Protein AF-A0AAJ6FWX1-F1 (afdb_monomer)

Solvent-accessible surface area (backbone atoms only — not comparable to full-atom values): 7999 Å² total; per-residue (Å²): 113,67,66,60,53,51,50,51,54,60,68,59,50,73,70,74,80,76,41,69,64,88,46,69,65,62,53,35,55,56,47,14,78,72,39,24,85,37,86,49,36,36,36,32,41,40,25,15,40,92,82,34,36,50,73,48,75,43,82,76,45,72,58,59,101,77,75,77,79,86,54,63,64,67,58,48,52,51,30,60,72,66,66,28,42,24,32,33,40,36,34,30,34,59,84,40,58,45,76,78,49,75,65,54,54,52,50,50,55,52,39,39,56,54,15,58,75,70,66,28,39,60,73,41,46,34,28,16,3,67,90,45,56,32,48,32,40,83,70,59,71,52,75,132

Nearest PDB structures (foldseek):
  2qlc-assembly5_E  TM=9.108E-01  e=1.278E-15  Chlorobaculum tepidum TLS
  5jj4-assembly1_C  TM=4.604E-01  e=1.047E+00  Escherichia coli O157:H7
  7vrn-assembly1_K  TM=6.301E-01  e=4.769E+00  Infectious bursal disease virus
  2gsy-assembly1_Q  TM=6.202E-01  e=8.630E+00  Infectious bursal disease virus
  2gsy-assembly1_P  TM=6.203E-01  e=8.630E+00  Infectious bursal disease virus

Mean predicted aligned error: 7.44 Å

Foldseek 3Di:
DVVVVVVVVVVVPPPPQPDADPDPVVVQQVVLVVAQQPQWKWKKKFFAAPRRGTQDIDTQDTDDPPDDQDDLCSRVVVNVVSVGQEMEMEIEDNVQDADDDPSNLVRLVVNQVVCVVVNHHHPWYWYHHNRDIDTCVVVCSNPD

Secondary structure (DSSP, 8-state):
-HHHHHHHHHHTSPP----B---HHHHHHHHHHHHTT-SS-EEEEEEE-TT-BEEEEEEEEE--TT--PPPHHHHHHHHHHTT-SEEEEEEE-TTS--PPPHHHHHHHHHHHHHHHHHT-EEEEEEEE-SS-EEETTTTTSS--

Organism: NCBI:txid1605

Structure (mmCIF, N/CA/C/O backbone):
data_AF-A0AAJ6FWX1-F1
#
_entry.id   AF-A0AAJ6FWX1-F1
#
loop_
_atom_site.group_PDB
_atom_site.id
_atom_site.type_symbol
_atom_site.label_atom_id
_atom_site.label_alt_id
_atom_site.label_comp_id
_atom_site.label_asym_id
_atom_site.label_entity_id
_atom_site.label_seq_id
_atom_site.pdbx_PDB_ins_code
_atom_site.Cartn_x
_atom_site.Cartn_y
_atom_site.Cartn_z
_atom_site.occupancy
_atom_site.B_iso_or_equiv
_atom_site.auth_seq_id
_atom_site.auth_comp_id
_atom_site.auth_asym_id
_atom_site.auth_atom_id
_atom_site.pdbx_PDB_model_num
ATOM 1 N N . MET A 1 1 ? 8.513 11.204 39.891 1.00 58.75 1 MET A N 1
ATOM 2 C CA . MET A 1 1 ? 7.095 11.268 39.459 1.00 58.75 1 MET A CA 1
ATOM 3 C C . MET A 1 1 ? 6.849 12.296 38.345 1.00 58.75 1 MET A C 1
ATOM 5 O O . MET A 1 1 ? 6.171 11.945 37.391 1.00 58.75 1 MET A O 1
ATOM 9 N N . LEU A 1 2 ? 7.449 13.501 38.383 1.00 56.97 2 LEU A N 1
ATOM 10 C CA . LEU A 1 2 ? 7.345 14.503 37.298 1.00 56.97 2 LEU A CA 1
ATOM 11 C C . LEU A 1 2 ? 7.865 14.025 35.928 1.00 56.97 2 LEU A C 1
ATOM 13 O O . LEU A 1 2 ? 7.270 14.350 34.910 1.00 56.97 2 LEU A O 1
ATOM 17 N N . LEU A 1 3 ? 8.935 13.223 35.900 1.00 59.22 3 LEU A N 1
ATOM 18 C CA . LEU A 1 3 ? 9.502 12.679 34.658 1.00 59.22 3 LEU A CA 1
ATOM 19 C C . LEU A 1 3 ? 8.554 11.706 33.942 1.00 59.22 3 LEU A C 1
ATOM 21 O O . LEU A 1 3 ? 8.475 11.740 32.720 1.00 59.22 3 LEU A O 1
ATOM 25 N N . CYS A 1 4 ? 7.789 10.894 34.683 1.00 61.97 4 CYS A N 1
ATOM 26 C CA . CYS A 1 4 ? 6.779 10.021 34.078 1.00 61.97 4 CYS A CA 1
ATOM 27 C C . CYS A 1 4 ? 5.615 10.819 33.493 1.00 61.97 4 CYS A C 1
ATOM 29 O O . CYS A 1 4 ? 5.114 10.448 32.439 1.00 61.97 4 CYS A O 1
ATOM 31 N N . GLU A 1 5 ? 5.189 11.908 34.139 1.00 72.31 5 GLU A N 1
ATOM 32 C CA . GLU A 1 5 ? 4.150 12.768 33.562 1.00 72.31 5 GLU A CA 1
ATOM 33 C C . GLU A 1 5 ? 4.656 13.562 32.356 1.00 72.31 5 GLU A C 1
ATOM 35 O O . GLU A 1 5 ? 3.973 13.665 31.344 1.00 72.31 5 GLU A O 1
ATOM 40 N N . PHE A 1 6 ? 5.894 14.054 32.399 1.00 62.75 6 PHE A N 1
ATOM 41 C CA . PHE A 1 6 ? 6.499 14.703 31.239 1.00 62.75 6 PHE A CA 1
ATOM 42 C C . PHE A 1 6 ? 6.662 13.723 30.066 1.00 62.75 6 PHE A C 1
ATOM 44 O O . PHE A 1 6 ? 6.354 14.079 28.934 1.00 62.75 6 PHE A O 1
ATOM 51 N N . ALA A 1 7 ? 7.047 12.469 30.331 1.00 62.09 7 ALA A N 1
ATOM 52 C CA . ALA A 1 7 ? 7.108 11.407 29.327 1.00 62.09 7 ALA A CA 1
ATOM 53 C C . ALA A 1 7 ? 5.720 11.040 28.775 1.00 62.09 7 ALA A C 1
ATOM 55 O O . ALA A 1 7 ? 5.579 10.879 27.567 1.00 62.09 7 ALA A O 1
ATOM 56 N N . LYS A 1 8 ? 4.681 10.979 29.623 1.00 60.75 8 LYS A N 1
ATOM 57 C CA . LYS A 1 8 ? 3.289 10.788 29.182 1.00 60.75 8 LYS A CA 1
ATOM 58 C C . LYS A 1 8 ? 2.811 11.947 28.308 1.00 60.75 8 LYS A C 1
ATOM 60 O O . LYS A 1 8 ? 2.221 11.697 27.268 1.00 60.75 8 LYS A O 1
ATOM 65 N N . ARG A 1 9 ? 3.117 13.200 28.659 1.00 58.00 9 ARG A N 1
ATOM 66 C CA . ARG A 1 9 ? 2.777 14.388 27.849 1.00 58.00 9 ARG A CA 1
ATOM 67 C C . ARG A 1 9 ? 3.582 14.497 26.557 1.00 58.00 9 ARG A C 1
ATOM 69 O O . ARG A 1 9 ? 3.042 14.932 25.549 1.00 58.00 9 ARG A O 1
ATOM 76 N N . TYR A 1 10 ? 4.841 14.070 26.564 1.00 54.38 10 TYR A N 1
ATOM 77 C CA . TYR A 1 10 ? 5.662 13.991 25.357 1.00 54.38 10 TYR A CA 1
ATOM 78 C C . TYR A 1 10 ? 5.195 12.860 24.429 1.00 54.38 10 TYR A C 1
ATOM 80 O O . TYR A 1 10 ? 5.212 13.023 23.215 1.00 54.38 10 TYR A O 1
ATOM 88 N N . ALA A 1 11 ? 4.709 11.745 24.985 1.00 54.91 11 ALA A N 1
ATOM 89 C CA . ALA A 1 11 ? 4.033 10.683 24.235 1.00 54.91 11 ALA A CA 1
ATOM 90 C C . ALA A 1 11 ? 2.638 11.099 23.725 1.00 54.91 11 ALA A C 1
ATOM 92 O O . ALA A 1 11 ? 2.147 10.521 22.763 1.00 54.91 11 ALA A O 1
ATOM 93 N N . LEU A 1 12 ? 2.024 12.120 24.339 1.00 50.16 12 LEU A N 1
ATOM 94 C CA . LEU A 1 12 ? 0.790 12.781 23.894 1.00 50.16 12 LEU A CA 1
ATOM 95 C C . LEU A 1 12 ? 1.043 13.897 22.871 1.00 50.16 12 LEU A C 1
ATOM 97 O O . LEU A 1 12 ? 0.130 14.678 22.594 1.00 50.16 12 LEU A O 1
ATOM 101 N N . LYS A 1 13 ? 2.251 13.999 22.292 1.00 38.31 13 LYS A N 1
ATOM 102 C CA . LYS A 1 13 ? 2.406 14.788 21.068 1.00 38.31 13 LYS A CA 1
ATOM 103 C C . LYS A 1 13 ? 1.367 14.233 20.091 1.00 38.31 13 LYS A C 1
ATOM 105 O O . LYS A 1 13 ? 1.420 13.025 19.837 1.00 38.31 13 LYS A O 1
ATOM 110 N N . PRO A 1 14 ? 0.423 15.046 19.573 1.00 44.44 14 PRO A N 1
ATOM 111 C CA . PRO A 1 14 ? -0.370 14.579 18.453 1.00 44.44 14 PRO A CA 1
ATOM 112 C C . PRO A 1 14 ? 0.646 14.063 17.430 1.00 44.44 14 PRO A C 1
ATOM 114 O O . PRO A 1 14 ? 1.691 14.714 17.256 1.00 44.44 14 PRO A O 1
ATOM 117 N N . PRO A 1 15 ? 0.437 12.862 16.856 1.00 48.38 15 PRO A N 1
ATOM 118 C CA . PRO A 1 15 ? 1.303 12.409 15.783 1.00 48.38 15 PRO A CA 1
ATOM 119 C C . PRO A 1 15 ? 1.431 13.586 14.823 1.00 48.38 15 PRO A C 1
ATOM 121 O O . PRO A 1 15 ? 0.439 14.290 14.610 1.00 48.38 15 PRO A O 1
ATOM 124 N N . LEU A 1 16 ? 2.660 13.860 14.358 1.00 42.94 16 LEU A N 1
ATOM 125 C CA . LEU A 1 16 ? 2.907 14.792 13.255 1.00 42.94 16 LEU A CA 1
ATOM 126 C C . LEU A 1 16 ? 1.694 14.709 12.341 1.00 42.94 16 LEU A C 1
ATOM 128 O O . LEU A 1 16 ? 1.383 13.593 11.922 1.00 42.94 16 LEU A O 1
ATOM 132 N N . GLU A 1 17 ? 0.958 15.809 12.148 1.00 54.00 17 GLU A N 1
ATOM 133 C CA . GLU A 1 17 ? -0.205 15.773 11.272 1.00 54.00 17 GLU A CA 1
ATOM 134 C C . GLU A 1 17 ? 0.337 15.483 9.873 1.00 54.00 17 GLU A C 1
ATOM 136 O O . GLU A 1 17 ? 0.678 16.377 9.108 1.00 54.00 17 GLU A O 1
ATOM 141 N N . LEU A 1 18 ? 0.460 14.193 9.557 1.00 63.94 18 LEU A N 1
ATOM 142 C CA . LEU A 1 18 ? 0.810 13.665 8.247 1.00 63.94 18 LEU A CA 1
ATOM 143 C C . LEU A 1 18 ? -0.255 14.089 7.222 1.00 63.94 18 LEU A C 1
ATOM 145 O O . LEU A 1 18 ? -0.046 13.959 6.020 1.00 63.94 18 LEU A O 1
ATOM 149 N N . GLY A 1 19 ? -1.362 14.645 7.717 1.00 81.12 19 GLY A N 1
ATOM 150 C CA . GLY A 1 19 ? -2.428 15.268 6.971 1.00 81.12 19 GLY A CA 1
ATOM 151 C C . GLY A 1 19 ? -3.626 14.345 6.841 1.00 81.12 19 GLY A C 1
ATOM 152 O O . GLY A 1 19 ? -3.610 13.170 7.228 1.00 81.12 19 GLY A O 1
ATOM 153 N N . GLN A 1 20 ? -4.679 14.920 6.278 1.00 85.94 20 GLN A N 1
ATOM 154 C CA . GLN A 1 20 ? -5.833 14.186 5.794 1.00 85.94 20 GLN A CA 1
ATOM 155 C C . GLN A 1 20 ? -5.609 13.804 4.334 1.00 85.94 20 GLN A C 1
ATOM 157 O O . GLN A 1 20 ? -5.179 14.636 3.533 1.00 85.94 20 GLN A O 1
ATOM 162 N N . ILE A 1 21 ? -5.964 12.576 3.960 1.00 87.19 21 ILE A N 1
ATOM 163 C CA . ILE A 1 21 ? -6.038 12.204 2.545 1.00 87.19 21 ILE A CA 1
ATOM 164 C C . ILE A 1 21 ? -7.436 12.518 2.021 1.00 87.19 21 ILE A C 1
ATOM 166 O O . ILE A 1 21 ? -8.425 11.905 2.432 1.00 87.19 21 ILE A O 1
ATOM 170 N N . CYS A 1 22 ? -7.500 13.460 1.081 1.00 84.56 22 CYS A N 1
ATOM 171 C CA . CYS A 1 22 ? -8.753 13.922 0.480 1.00 84.56 22 CYS A CA 1
ATOM 172 C C . CYS A 1 22 ? -8.986 13.388 -0.943 1.00 84.56 22 CYS A C 1
ATOM 174 O O . CYS A 1 22 ? -10.119 13.410 -1.416 1.00 84.56 22 CYS A O 1
ATOM 176 N N . SER A 1 23 ? -7.945 12.912 -1.635 1.00 89.62 23 SER A N 1
ATOM 177 C CA . SER A 1 23 ? -8.045 12.348 -2.989 1.00 89.62 23 SER A CA 1
ATOM 178 C C . SER A 1 23 ? -6.826 11.495 -3.339 1.00 89.62 23 SER A C 1
ATOM 180 O O . SER A 1 23 ? -5.756 11.689 -2.756 1.00 89.62 23 SER A O 1
ATOM 182 N N . SER A 1 24 ? -6.973 10.597 -4.321 1.00 91.69 24 SER A N 1
ATOM 183 C CA . SER A 1 24 ? -5.867 9.796 -4.866 1.00 91.69 24 SER A CA 1
ATOM 184 C C . SER A 1 24 ? -4.763 10.672 -5.459 1.00 91.69 24 SER A C 1
ATOM 186 O O . SER A 1 24 ? -3.591 10.357 -5.291 1.00 91.69 24 SER A O 1
ATOM 188 N N . LYS A 1 25 ? -5.112 11.839 -6.020 1.00 90.88 25 LYS A N 1
ATOM 189 C CA . LYS A 1 25 ? -4.139 12.842 -6.472 1.00 90.88 25 LYS A CA 1
ATOM 190 C C . LYS A 1 25 ? -3.197 13.318 -5.373 1.00 90.88 25 LYS A C 1
ATOM 192 O O . LYS A 1 25 ? -1.988 13.270 -5.560 1.00 90.88 25 LYS A O 1
ATOM 197 N N . VAL A 1 26 ? -3.736 13.744 -4.229 1.00 89.94 26 VAL A N 1
ATOM 198 C CA . VAL A 1 26 ? -2.912 14.287 -3.134 1.00 89.94 26 VAL A CA 1
ATOM 199 C C . VAL A 1 26 ? -1.924 13.238 -2.630 1.00 89.94 26 VAL A C 1
ATOM 201 O O . VAL A 1 26 ? -0.740 13.529 -2.466 1.00 89.94 26 VAL A O 1
ATOM 204 N N . ILE A 1 27 ? -2.388 12.005 -2.408 1.00 91.06 27 ILE A N 1
ATOM 205 C CA . ILE A 1 27 ? -1.509 10.935 -1.929 1.00 91.06 27 ILE A CA 1
ATOM 206 C C . ILE A 1 27 ? -0.554 10.438 -3.026 1.00 91.06 27 ILE A C 1
ATOM 208 O O . ILE A 1 27 ? 0.599 10.142 -2.725 1.00 91.06 27 ILE A O 1
ATOM 212 N N . GLY A 1 28 ? -0.982 10.405 -4.290 1.00 92.19 28 GLY A N 1
ATOM 213 C CA . GLY A 1 28 ? -0.155 10.025 -5.433 1.00 92.19 28 GLY A CA 1
ATOM 214 C C . GLY A 1 28 ? 1.007 10.987 -5.660 1.00 92.19 28 GLY A C 1
ATOM 215 O O . GLY A 1 28 ? 2.148 10.546 -5.766 1.00 92.19 28 GLY A O 1
ATOM 216 N N . GLU A 1 29 ? 0.750 12.296 -5.637 1.00 90.62 29 GLU A N 1
ATOM 217 C CA . GLU A 1 29 ? 1.786 13.333 -5.740 1.00 90.62 29 GLU A CA 1
ATOM 218 C C . GLU A 1 29 ? 2.748 13.285 -4.545 1.00 90.62 29 GLU A C 1
ATOM 220 O O . GLU A 1 29 ? 3.968 13.281 -4.726 1.00 90.62 29 GLU A O 1
ATOM 225 N N . TYR A 1 30 ? 2.212 13.172 -3.324 1.00 90.56 30 TYR A N 1
ATOM 226 C CA . TYR A 1 30 ? 3.023 13.065 -2.109 1.00 90.56 30 TYR A CA 1
ATOM 227 C C . TYR A 1 30 ? 3.949 11.840 -2.138 1.00 90.56 30 TYR A C 1
ATOM 229 O O . TYR A 1 30 ? 5.141 11.940 -1.835 1.00 90.56 30 TYR A O 1
ATOM 237 N N . MET A 1 31 ? 3.421 10.676 -2.522 1.00 91.88 31 MET A N 1
ATOM 238 C CA . MET A 1 31 ? 4.195 9.437 -2.543 1.00 91.88 31 MET A CA 1
ATOM 239 C C . MET A 1 31 ? 5.120 9.335 -3.754 1.00 91.88 31 MET A C 1
ATOM 241 O O . MET A 1 31 ? 6.199 8.761 -3.622 1.00 91.88 31 MET A O 1
ATOM 245 N N . SER A 1 32 ? 4.765 9.926 -4.898 1.00 91.38 32 SER A N 1
ATOM 246 C CA . SER A 1 32 ? 5.675 10.059 -6.040 1.00 91.38 32 SER A CA 1
ATOM 247 C C . SER A 1 32 ? 6.895 10.883 -5.633 1.00 91.38 32 SER A C 1
ATOM 249 O O . SER A 1 32 ? 8.009 10.380 -5.727 1.00 91.38 32 SER A O 1
ATOM 251 N N . ALA A 1 33 ? 6.715 12.052 -5.006 1.00 89.62 33 ALA A N 1
ATOM 252 C CA . ALA A 1 33 ? 7.836 12.851 -4.497 1.00 89.62 33 ALA A CA 1
ATOM 253 C C . ALA A 1 33 ? 8.734 12.083 -3.503 1.00 89.62 33 ALA A C 1
ATOM 255 O O . ALA A 1 33 ? 9.940 12.320 -3.434 1.00 89.62 33 ALA A O 1
ATOM 256 N N . LYS A 1 34 ? 8.159 11.142 -2.743 1.00 90.12 34 LYS A N 1
ATOM 257 C CA . LYS A 1 34 ? 8.876 10.325 -1.755 1.00 90.12 34 LYS A CA 1
ATOM 258 C C . LYS A 1 34 ? 9.598 9.112 -2.355 1.00 90.12 34 LYS A C 1
ATOM 260 O O . LYS A 1 34 ? 10.673 8.755 -1.873 1.00 90.12 34 LYS A O 1
ATOM 265 N N . LEU A 1 35 ? 9.006 8.438 -3.344 1.00 91.12 35 LEU A N 1
ATOM 266 C CA . LEU A 1 35 ? 9.438 7.106 -3.795 1.00 91.12 35 LEU A CA 1
ATOM 267 C C . LEU A 1 35 ? 9.937 7.054 -5.246 1.00 91.12 35 LEU A C 1
ATOM 269 O O . LEU A 1 35 ? 10.646 6.111 -5.585 1.00 91.12 35 LEU A O 1
ATOM 273 N N . ALA A 1 36 ? 9.621 8.047 -6.081 1.00 86.31 36 ALA A N 1
ATOM 274 C CA . ALA A 1 36 ? 9.961 8.098 -7.509 1.00 86.31 36 ALA A CA 1
ATOM 275 C C . ALA A 1 36 ? 11.425 7.754 -7.818 1.00 86.31 36 ALA A C 1
ATOM 277 O O . ALA A 1 36 ? 11.713 7.007 -8.746 1.00 86.31 36 ALA A O 1
ATOM 278 N N . LEU A 1 37 ? 12.356 8.285 -7.021 1.00 87.75 37 LEU A N 1
ATOM 279 C CA . LEU A 1 37 ? 13.799 8.161 -7.253 1.00 87.75 37 LEU A CA 1
ATOM 280 C C . LEU A 1 37 ? 14.414 6.892 -6.639 1.00 87.75 37 LEU A C 1
ATOM 282 O O . LEU A 1 37 ? 15.637 6.714 -6.648 1.00 87.75 37 LEU A O 1
ATOM 286 N N . ARG A 1 38 ? 13.597 6.004 -6.060 1.00 90.00 38 ARG A N 1
ATOM 287 C CA . ARG A 1 38 ? 14.083 4.741 -5.499 1.00 90.00 38 ARG A CA 1
ATOM 288 C C . ARG A 1 38 ? 14.474 3.805 -6.643 1.00 90.00 38 ARG A C 1
ATOM 290 O O . ARG A 1 38 ? 13.665 3.445 -7.488 1.00 90.00 38 ARG A O 1
ATOM 297 N N . LYS A 1 39 ? 15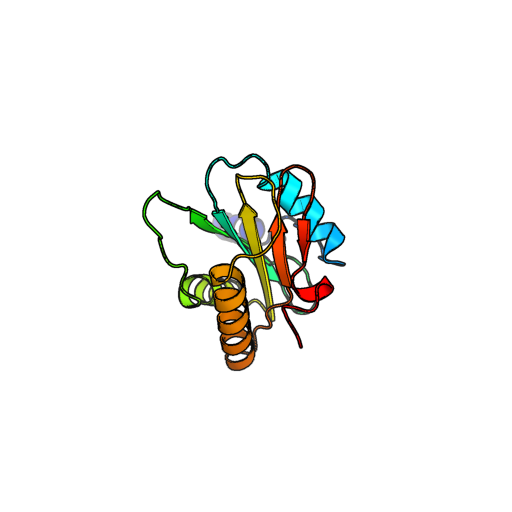.736 3.363 -6.629 1.00 89.06 39 LYS A N 1
ATOM 298 C CA . LYS A 1 39 ? 16.300 2.428 -7.623 1.00 89.06 39 LYS A CA 1
ATOM 299 C C . LYS A 1 39 ? 15.778 0.995 -7.491 1.00 89.06 39 LYS A C 1
ATOM 301 O O . LYS A 1 39 ? 15.980 0.186 -8.388 1.00 89.06 39 LYS A O 1
ATOM 306 N N . GLN A 1 40 ? 15.167 0.679 -6.355 1.00 8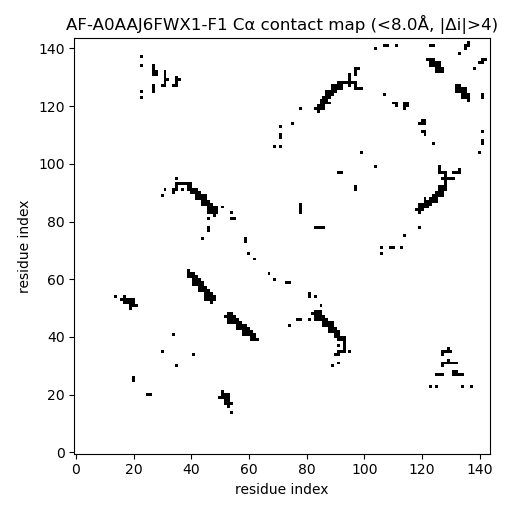9.19 40 GLN A N 1
ATOM 307 C CA . GLN A 1 40 ? 14.517 -0.595 -6.081 1.00 89.19 40 GLN A CA 1
ATOM 308 C C . GLN A 1 40 ? 13.026 -0.345 -5.914 1.00 89.19 40 GLN A C 1
ATOM 310 O O . GLN A 1 40 ? 12.624 0.725 -5.452 1.00 89.19 40 GLN A O 1
ATOM 315 N N . GLU A 1 41 ? 12.230 -1.335 -6.291 1.00 90.31 41 GLU A N 1
ATOM 316 C CA . GLU A 1 41 ? 10.807 -1.353 -5.988 1.00 90.31 41 GLU A CA 1
ATOM 317 C C . GLU A 1 41 ? 10.623 -1.455 -4.474 1.00 90.31 41 GLU A C 1
ATOM 319 O O . GLU A 1 41 ? 11.236 -2.296 -3.820 1.00 90.31 41 GLU A O 1
ATOM 324 N N . VAL A 1 42 ? 9.812 -0.578 -3.901 1.00 92.94 42 VAL A N 1
ATOM 325 C CA . VAL A 1 42 ? 9.446 -0.611 -2.489 1.00 92.94 42 VAL A CA 1
ATOM 326 C C . VAL A 1 42 ? 7.945 -0.527 -2.343 1.00 92.94 42 VAL A C 1
ATOM 328 O O . VAL A 1 42 ? 7.305 0.251 -3.040 1.00 92.94 42 VAL A O 1
ATOM 331 N N . LEU A 1 43 ? 7.390 -1.290 -1.403 1.00 94.44 43 LEU A N 1
ATOM 332 C CA . LEU A 1 43 ? 5.977 -1.209 -1.0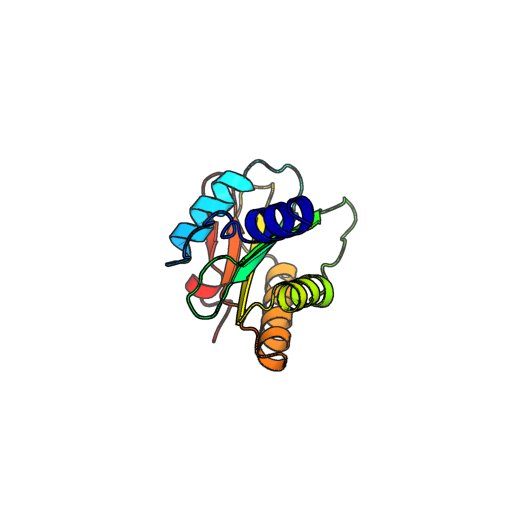52 1.00 94.44 43 LEU A CA 1
ATOM 333 C C . LEU A 1 43 ? 5.820 -0.505 0.288 1.00 94.44 43 LEU A C 1
ATOM 335 O O . LEU A 1 43 ? 6.429 -0.888 1.289 1.00 94.44 43 LEU A O 1
ATOM 339 N N . TRP A 1 44 ? 4.939 0.480 0.304 1.00 96.44 44 TRP A N 1
ATOM 340 C CA . TRP A 1 44 ? 4.549 1.247 1.467 1.00 96.44 44 TRP A CA 1
ATOM 341 C C . TRP A 1 44 ? 3.085 1.002 1.815 1.00 96.44 44 TRP A C 1
ATOM 343 O O . TRP A 1 44 ? 2.232 0.882 0.936 1.00 96.44 44 TRP A O 1
ATOM 353 N N . GLY A 1 45 ? 2.789 0.967 3.112 1.00 97.31 45 GLY A N 1
ATOM 354 C CA . GLY A 1 45 ? 1.427 1.016 3.633 1.00 97.31 45 GLY A CA 1
ATOM 355 C C . GLY A 1 45 ? 1.160 2.354 4.298 1.00 97.31 45 GLY A C 1
ATOM 356 O O . GLY A 1 45 ? 1.947 2.799 5.133 1.00 97.31 45 GLY A O 1
ATOM 357 N N . VAL A 1 46 ? 0.039 2.975 3.946 1.00 97.38 46 VAL A N 1
ATOM 358 C CA . VAL A 1 46 ? -0.471 4.192 4.577 1.00 97.38 46 VAL A CA 1
ATOM 359 C C . VAL A 1 46 ? -1.745 3.834 5.326 1.00 97.38 46 VAL A C 1
ATOM 361 O O . VAL A 1 46 ? -2.729 3.397 4.731 1.00 97.38 46 VAL A O 1
ATOM 364 N N . TYR A 1 47 ? -1.717 3.997 6.643 1.00 97.62 47 TYR A N 1
ATOM 365 C CA . TYR A 1 47 ? -2.764 3.535 7.548 1.00 97.62 47 TYR A CA 1
ATOM 366 C C . TYR A 1 47 ? -3.577 4.716 8.049 1.00 97.62 47 TYR A C 1
ATOM 368 O O . TYR A 1 47 ? -3.003 5.715 8.482 1.00 97.62 47 TYR A O 1
ATOM 376 N N . LEU A 1 48 ? -4.902 4.608 7.977 1.00 96.69 48 LEU A N 1
ATOM 377 C CA . LEU A 1 48 ? -5.806 5.736 8.159 1.00 96.69 48 LEU A CA 1
ATOM 378 C C . LEU A 1 48 ? -6.896 5.438 9.187 1.00 96.69 48 LEU A C 1
ATOM 380 O O . LEU A 1 48 ? -7.366 4.304 9.316 1.00 96.69 48 LEU A O 1
ATOM 384 N N . ASP A 1 49 ? -7.359 6.486 9.858 1.00 96.12 49 ASP A N 1
ATOM 385 C CA . ASP A 1 49 ? -8.545 6.426 10.710 1.00 96.12 49 ASP A CA 1
ATOM 386 C C . ASP A 1 49 ? -9.863 6.530 9.906 1.00 96.12 49 ASP A C 1
ATOM 388 O O . ASP A 1 49 ? -9.892 6.567 8.670 1.00 96.12 49 ASP A O 1
ATOM 392 N N . THR A 1 5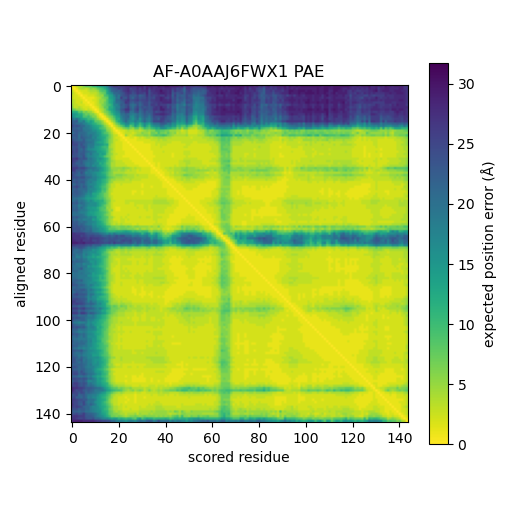0 ? -10.996 6.594 10.614 1.00 94.50 50 THR A N 1
ATOM 393 C CA . THR A 1 50 ? -12.332 6.719 10.004 1.00 94.50 50 THR A CA 1
ATOM 394 C C . THR A 1 50 ? -12.585 8.065 9.318 1.00 94.50 50 THR A C 1
ATOM 396 O O . THR A 1 50 ? -13.534 8.174 8.534 1.00 94.50 50 THR A O 1
ATOM 399 N N . LYS A 1 51 ? -11.728 9.065 9.536 1.00 92.69 51 LYS A N 1
ATOM 400 C CA . LYS A 1 51 ? -11.758 10.394 8.916 1.00 92.69 51 LYS A CA 1
ATOM 401 C C . LYS A 1 51 ? -10.689 10.570 7.828 1.00 92.69 51 LYS A C 1
ATOM 403 O O . LYS A 1 51 ? -10.559 11.673 7.315 1.00 92.69 51 LYS A O 1
ATOM 408 N N . ASN A 1 52 ? -9.984 9.508 7.420 1.00 93.38 52 ASN A N 1
ATOM 409 C CA . ASN A 1 52 ? -8.845 9.566 6.487 1.00 93.38 52 ASN A CA 1
ATOM 410 C C . ASN A 1 52 ? -7.627 10.343 7.024 1.00 93.38 52 ASN A C 1
ATOM 412 O O . ASN A 1 52 ? -6.793 10.777 6.227 1.00 93.38 52 ASN A O 1
ATOM 416 N N . GLN A 1 53 ? -7.503 10.516 8.341 1.00 93.88 53 GLN A N 1
ATOM 417 C CA . GLN A 1 53 ? -6.271 11.026 8.936 1.00 93.88 53 GLN A CA 1
ATOM 418 C C . GLN A 1 53 ? -5.209 9.939 8.880 1.00 93.88 53 GLN A C 1
ATOM 420 O O . GLN A 1 53 ? -5.484 8.785 9.221 1.00 93.88 53 GLN A O 1
ATOM 425 N N . ILE A 1 54 ? -3.996 10.304 8.473 1.00 94.44 54 ILE A N 1
ATOM 426 C CA . ILE A 1 54 ? -2.879 9.364 8.454 1.00 94.44 54 ILE A CA 1
ATOM 427 C C . ILE A 1 54 ? -2.426 9.072 9.886 1.00 94.44 54 ILE A C 1
ATOM 429 O O . ILE A 1 54 ? -1.950 9.952 10.598 1.00 94.44 54 ILE A O 1
ATOM 433 N N . LEU A 1 55 ? -2.549 7.805 10.278 1.00 94.56 55 LEU A N 1
ATOM 434 C CA . LEU A 1 55 ? -2.068 7.267 11.548 1.00 94.56 55 LEU A CA 1
ATOM 435 C C . LEU A 1 55 ? -0.588 6.889 11.457 1.00 94.56 55 LEU A C 1
ATOM 437 O O . LEU A 1 55 ? 0.177 7.155 12.382 1.00 94.56 55 LEU A O 1
ATOM 441 N N . ALA A 1 56 ? -0.186 6.269 10.344 1.00 95.19 56 ALA A N 1
ATOM 442 C CA . ALA A 1 56 ? 1.190 5.849 10.095 1.00 95.19 56 ALA A CA 1
ATOM 443 C C . ALA A 1 56 ? 1.471 5.636 8.599 1.00 95.19 56 ALA A C 1
ATOM 445 O O . ALA A 1 56 ? 0.559 5.386 7.808 1.00 95.19 56 ALA A O 1
ATOM 446 N N . GLN A 1 57 ? 2.754 5.682 8.233 1.00 94.81 57 GLN A N 1
ATOM 447 C CA . GLN A 1 57 ? 3.274 5.273 6.927 1.00 94.81 57 GLN A CA 1
ATOM 448 C C . GLN A 1 57 ? 4.479 4.361 7.150 1.00 94.81 57 GLN A C 1
ATOM 450 O O . GLN A 1 57 ? 5.418 4.767 7.830 1.00 94.81 57 GLN A O 1
ATOM 455 N N . GLU A 1 58 ? 4.477 3.168 6.567 1.00 95.31 58 GLU A N 1
ATOM 456 C CA . GLU A 1 58 ? 5.536 2.176 6.785 1.00 95.31 58 GLU A CA 1
ATOM 457 C C . GLU A 1 58 ? 6.053 1.626 5.463 1.00 95.31 58 GLU A C 1
ATOM 459 O O . GLU A 1 58 ? 5.255 1.285 4.590 1.00 95.31 58 GLU A O 1
ATOM 464 N N . GLU A 1 59 ? 7.372 1.483 5.348 1.00 94.94 59 GLU A N 1
ATOM 465 C CA . GLU A 1 59 ? 7.990 0.661 4.309 1.00 94.94 59 GLU A CA 1
ATOM 466 C C . GLU A 1 59 ? 7.846 -0.808 4.720 1.00 94.94 59 GLU A C 1
ATOM 468 O O . GLU A 1 59 ? 8.333 -1.230 5.766 1.00 94.94 59 GLU A O 1
ATOM 473 N N . ILE A 1 60 ? 7.120 -1.580 3.920 1.00 92.88 60 ILE A N 1
ATOM 474 C CA . ILE A 1 60 ? 6.767 -2.974 4.218 1.00 92.88 60 ILE A CA 1
ATOM 475 C C . ILE A 1 60 ? 7.730 -3.918 3.516 1.00 92.88 60 ILE A C 1
ATOM 477 O O . ILE A 1 60 ? 8.048 -4.996 4.017 1.00 92.88 60 ILE A O 1
ATOM 481 N N . PHE A 1 61 ? 8.161 -3.524 2.324 1.00 88.25 61 PHE A N 1
ATOM 482 C CA . PHE A 1 61 ? 8.934 -4.374 1.452 1.00 88.25 61 PHE A CA 1
ATOM 483 C C . PHE A 1 61 ? 9.918 -3.563 0.621 1.00 88.25 61 PHE A C 1
ATOM 485 O O . PHE A 1 61 ? 9.593 -2.472 0.151 1.00 88.25 61 PHE A O 1
ATOM 492 N N . VAL A 1 62 ? 11.092 -4.152 0.408 1.00 85.56 62 VAL A N 1
ATOM 493 C CA . VAL A 1 62 ? 12.105 -3.684 -0.532 1.00 85.56 62 VAL A CA 1
ATOM 494 C C . VAL A 1 62 ? 12.436 -4.836 -1.471 1.00 85.56 62 VAL A C 1
ATOM 496 O O . VAL A 1 62 ? 12.889 -5.897 -1.037 1.00 85.56 62 VAL A O 1
ATOM 499 N N . GLY A 1 63 ? 12.197 -4.610 -2.757 1.00 74.56 63 GLY A N 1
ATOM 500 C CA . GLY A 1 63 ? 12.490 -5.514 -3.854 1.00 74.56 63 GLY A CA 1
ATOM 501 C C . GLY A 1 63 ? 13.952 -5.934 -3.860 1.00 74.56 63 GLY A C 1
ATOM 502 O O . GLY A 1 63 ? 14.861 -5.101 -3.874 1.00 74.56 63 GLY A O 1
ATOM 503 N N . THR A 1 64 ? 14.177 -7.244 -3.880 1.00 64.19 64 THR A N 1
ATOM 504 C CA . THR A 1 64 ? 15.476 -7.850 -4.189 1.00 64.19 64 THR A CA 1
ATOM 505 C C . THR A 1 64 ? 15.442 -8.440 -5.601 1.00 64.19 64 THR A C 1
ATOM 507 O O . THR A 1 64 ? 14.388 -8.510 -6.227 1.00 64.19 64 THR A O 1
ATOM 510 N N . LEU A 1 65 ? 16.595 -8.874 -6.116 1.00 45.28 65 LEU A N 1
ATOM 511 C CA . LEU A 1 65 ? 16.749 -9.395 -7.484 1.00 45.28 65 LEU A CA 1
ATOM 512 C C . LEU A 1 65 ? 15.887 -10.639 -7.820 1.00 45.28 65 LEU A C 1
ATOM 514 O O . LEU A 1 65 ? 15.756 -10.948 -8.997 1.00 45.28 65 LEU A O 1
ATOM 518 N N . ASN A 1 66 ? 15.307 -11.342 -6.833 1.00 39.28 66 ASN A N 1
ATOM 519 C CA . ASN A 1 66 ? 14.780 -12.711 -6.992 1.00 39.28 66 ASN A CA 1
ATOM 520 C C . ASN A 1 66 ? 13.310 -12.911 -6.543 1.00 39.28 66 ASN A C 1
ATOM 522 O O . ASN A 1 66 ? 13.006 -13.933 -5.945 1.00 39.28 66 ASN A O 1
ATOM 526 N N . GLU A 1 67 ? 12.396 -11.971 -6.805 1.00 51.22 67 GLU A N 1
ATOM 527 C CA . GLU A 1 67 ? 10.957 -12.112 -6.473 1.00 51.22 67 GLU A CA 1
ATOM 528 C C . GLU A 1 67 ? 10.672 -12.394 -4.985 1.00 51.22 67 GLU A C 1
ATOM 530 O O . GLU A 1 67 ? 10.243 -13.478 -4.585 1.00 51.22 67 GLU A O 1
ATOM 535 N N . ALA A 1 68 ? 10.829 -11.392 -4.123 1.00 52.38 68 ALA A N 1
ATOM 536 C CA . ALA A 1 68 ? 10.213 -11.506 -2.808 1.00 52.38 68 ALA A CA 1
ATOM 537 C C . ALA A 1 68 ? 8.715 -11.153 -2.907 1.00 52.38 68 ALA A C 1
ATOM 539 O O . ALA A 1 68 ? 8.317 -10.035 -3.222 1.00 52.38 68 ALA A O 1
ATOM 540 N N . THR A 1 69 ? 7.876 -12.166 -2.686 1.00 70.94 69 THR A N 1
ATOM 541 C CA . THR A 1 69 ? 6.414 -12.060 -2.748 1.00 70.94 69 THR A CA 1
ATOM 542 C C . THR A 1 69 ? 5.892 -11.341 -1.505 1.00 70.94 69 THR A C 1
ATOM 544 O O . THR A 1 69 ? 5.997 -11.864 -0.393 1.00 70.94 69 THR A O 1
ATOM 547 N N . VAL A 1 70 ? 5.273 -10.170 -1.671 1.00 84.81 70 VAL A N 1
ATOM 548 C CA . VAL A 1 70 ? 4.611 -9.487 -0.554 1.00 84.81 70 VAL A CA 1
ATOM 549 C C . VAL A 1 70 ? 3.353 -10.250 -0.145 1.00 84.81 70 VAL A C 1
ATOM 551 O O . VAL A 1 70 ? 2.436 -10.463 -0.939 1.00 84.81 70 VAL A O 1
ATOM 554 N N . HIS A 1 71 ? 3.276 -10.645 1.126 1.00 89.00 71 HIS A N 1
ATOM 555 C CA . HIS A 1 71 ? 2.092 -11.303 1.666 1.00 89.00 71 HIS A CA 1
ATOM 556 C C . HIS A 1 71 ? 1.151 -10.276 2.318 1.00 89.00 71 HIS A C 1
ATOM 558 O O . HIS A 1 71 ? 1.601 -9.516 3.179 1.00 89.00 71 HIS A O 1
ATOM 564 N N . PRO A 1 72 ? -0.177 -10.336 2.074 1.00 93.75 72 PRO A N 1
ATOM 565 C CA . PRO A 1 72 ? -1.166 -9.475 2.739 1.00 93.75 72 PRO A CA 1
ATOM 566 C C . PRO A 1 72 ? -1.084 -9.405 4.270 1.00 93.75 72 PRO A C 1
ATOM 568 O O . PRO A 1 72 ? -1.549 -8.443 4.872 1.00 93.75 72 PRO A O 1
ATOM 571 N N . ARG A 1 73 ? -0.471 -10.409 4.913 1.00 93.69 73 ARG A N 1
ATOM 572 C CA . ARG A 1 73 ? -0.374 -10.489 6.372 1.00 93.69 73 ARG A CA 1
ATOM 573 C C . ARG A 1 73 ? 0.546 -9.402 6.921 1.00 93.69 73 ARG A C 1
ATOM 575 O O . ARG A 1 73 ? 0.264 -8.886 7.990 1.00 93.69 73 ARG A O 1
ATOM 582 N N . GLU A 1 74 ? 1.605 -9.046 6.192 1.00 94.38 74 GLU A N 1
ATOM 583 C CA . GLU A 1 74 ? 2.576 -8.047 6.647 1.00 94.38 74 GLU A CA 1
ATOM 584 C C . GLU A 1 74 ? 1.948 -6.648 6.626 1.00 94.38 74 GLU A C 1
ATOM 586 O O . GLU A 1 74 ? 2.096 -5.880 7.573 1.00 94.38 74 GLU A O 1
ATOM 591 N N . ILE A 1 75 ? 1.137 -6.370 5.601 1.00 96.62 75 ILE A N 1
ATOM 592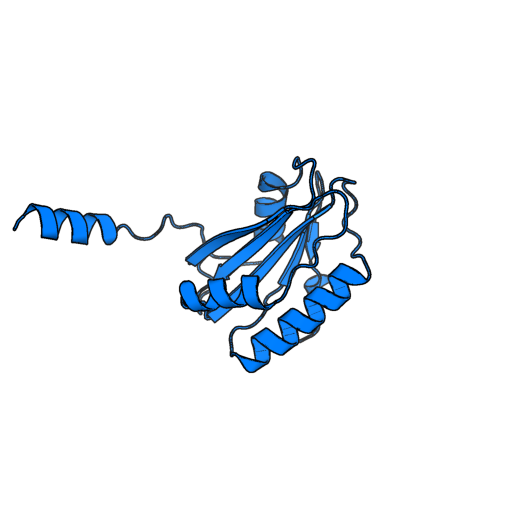 C CA . ILE A 1 75 ? 0.384 -5.118 5.452 1.00 96.62 75 ILE A CA 1
ATOM 593 C C . ILE A 1 75 ? -0.726 -5.024 6.509 1.00 96.62 75 ILE A C 1
ATOM 595 O O . ILE A 1 75 ? -0.839 -4.037 7.235 1.00 96.62 75 ILE A O 1
ATOM 599 N N . LEU A 1 76 ? -1.533 -6.076 6.656 1.00 97.25 76 LEU A N 1
ATOM 600 C CA . LEU A 1 76 ? -2.679 -6.064 7.571 1.00 97.25 76 LEU A CA 1
ATOM 601 C C . LEU A 1 76 ? -2.266 -6.144 9.045 1.00 97.25 76 LEU A C 1
ATOM 603 O O . LEU A 1 76 ? -2.940 -5.573 9.897 1.00 97.25 76 LEU A O 1
ATOM 607 N N . LYS A 1 77 ? -1.130 -6.777 9.362 1.00 97.31 77 LYS A N 1
ATOM 608 C CA . LYS A 1 77 ? -0.539 -6.749 10.709 1.00 97.31 77 LYS A CA 1
ATOM 609 C C . LYS A 1 77 ? -0.250 -5.319 11.158 1.00 97.31 77 LYS A C 1
ATOM 611 O O . LYS A 1 77 ? -0.507 -4.980 12.310 1.00 97.31 77 LYS A O 1
ATOM 616 N N . LEU A 1 78 ? 0.269 -4.481 10.262 1.00 97.94 78 LEU A N 1
ATOM 617 C CA . LEU A 1 78 ? 0.517 -3.070 10.548 1.00 97.94 78 LEU A CA 1
ATOM 618 C C . LEU A 1 78 ? -0.789 -2.271 10.628 1.00 97.94 78 LEU A C 1
ATOM 620 O O . LEU A 1 78 ? -0.931 -1.453 11.533 1.00 97.94 78 LEU A O 1
ATOM 624 N N . ALA A 1 79 ? -1.772 -2.560 9.772 1.00 98.00 79 ALA A N 1
ATOM 625 C CA . ALA A 1 79 ? -3.095 -1.947 9.883 1.00 98.00 79 ALA A CA 1
ATOM 626 C C . ALA A 1 79 ? -3.731 -2.203 11.261 1.00 98.00 79 ALA A C 1
ATOM 628 O O . ALA A 1 79 ? -4.217 -1.273 11.900 1.00 98.00 79 ALA A O 1
ATOM 629 N N . LEU A 1 80 ? -3.641 -3.440 11.758 1.00 97.69 80 LEU A N 1
ATOM 630 C CA . LEU A 1 80 ? -4.088 -3.810 13.102 1.00 97.69 80 LEU A CA 1
ATOM 631 C C . LEU A 1 80 ? -3.256 -3.127 14.195 1.00 97.69 80 LEU A C 1
ATOM 633 O O . LEU A 1 80 ? -3.824 -2.597 15.146 1.00 97.69 80 LEU A O 1
ATOM 637 N N . LYS A 1 81 ? -1.923 -3.092 14.052 1.00 97.75 81 LYS A N 1
ATOM 638 C CA . LYS A 1 81 ? -1.010 -2.414 14.992 1.00 97.75 81 LYS A CA 1
ATOM 639 C C . LYS A 1 81 ? -1.384 -0.943 15.193 1.00 97.75 81 LYS A C 1
ATOM 641 O O . LYS A 1 81 ? -1.305 -0.449 16.313 1.00 97.75 81 LYS A O 1
ATOM 646 N N . TYR A 1 82 ? -1.763 -0.257 14.117 1.00 97.06 82 TYR A N 1
ATOM 647 C CA . TYR A 1 82 ? -2.129 1.158 14.145 1.00 97.06 82 TYR A CA 1
ATOM 648 C C . TYR A 1 82 ? -3.622 1.405 14.370 1.00 97.06 82 TYR A C 1
ATOM 650 O O . TYR A 1 82 ? -4.040 2.557 14.328 1.00 97.06 82 TYR A O 1
ATOM 658 N N . SER A 1 83 ? -4.429 0.366 14.622 1.00 96.94 83 SER A N 1
ATOM 659 C CA . SER A 1 83 ? -5.889 0.484 14.752 1.00 96.94 83 SER A CA 1
ATOM 660 C C . SER A 1 83 ? -6.528 1.207 13.558 1.00 96.94 83 SER A C 1
ATOM 662 O O . SER A 1 83 ? -7.425 2.038 13.713 1.00 96.94 83 SER A O 1
ATOM 664 N N . ALA A 1 84 ? -6.028 0.923 12.356 1.00 97.75 84 ALA A N 1
ATOM 665 C CA . ALA A 1 84 ? -6.485 1.557 11.135 1.00 97.75 84 ALA A CA 1
ATOM 666 C C . ALA A 1 84 ? -7.916 1.121 10.804 1.00 97.75 84 ALA A C 1
ATOM 668 O O . ALA A 1 84 ? -8.249 -0.060 10.864 1.00 97.75 84 ALA A O 1
ATOM 669 N N . ALA A 1 85 ? -8.749 2.069 10.386 1.00 97.38 85 ALA A N 1
ATOM 670 C CA . ALA A 1 85 ? -10.069 1.774 9.830 1.00 97.38 85 ALA A CA 1
ATOM 671 C C . ALA A 1 85 ? -9.993 1.417 8.338 1.00 97.38 85 ALA A C 1
ATOM 673 O O . ALA A 1 85 ? -10.916 0.835 7.766 1.00 97.38 85 ALA A O 1
ATOM 674 N N . ARG A 1 86 ? -8.919 1.850 7.678 1.00 97.38 86 ARG A N 1
ATOM 675 C CA . ARG A 1 86 ? -8.695 1.703 6.243 1.00 97.38 86 ARG A CA 1
ATOM 676 C C . ARG A 1 86 ? -7.219 1.928 5.924 1.00 97.38 86 ARG A C 1
ATOM 678 O O . ARG A 1 86 ? -6.488 2.510 6.727 1.00 97.38 86 ARG A O 1
ATOM 685 N N . PHE A 1 87 ? -6.777 1.471 4.763 1.00 97.81 87 PHE A N 1
ATOM 686 C CA . PHE A 1 87 ? -5.382 1.591 4.353 1.00 97.81 87 PHE A CA 1
ATOM 687 C C . PHE A 1 87 ? -5.249 1.826 2.850 1.00 97.81 87 PHE A C 1
ATOM 689 O O . PHE A 1 87 ? -6.161 1.534 2.081 1.00 97.81 87 PHE A O 1
ATOM 696 N N . ILE A 1 88 ? -4.108 2.367 2.446 1.00 97.81 88 ILE A N 1
ATOM 697 C CA . ILE A 1 88 ? -3.673 2.506 1.055 1.00 97.81 88 ILE A CA 1
ATOM 698 C C . ILE A 1 88 ? -2.340 1.775 0.939 1.00 97.81 88 ILE A C 1
ATOM 700 O O . ILE A 1 88 ? -1.515 1.853 1.853 1.00 97.81 88 ILE A O 1
ATOM 704 N N . VAL A 1 89 ? -2.120 1.074 -0.169 1.00 97.44 89 VAL A N 1
ATOM 705 C CA . VAL A 1 89 ? -0.792 0.551 -0.514 1.00 97.44 89 VAL A CA 1
ATOM 706 C C . VAL A 1 89 ? -0.205 1.338 -1.673 1.00 97.44 89 VAL A C 1
ATOM 708 O O . VAL A 1 89 ? -0.935 1.781 -2.561 1.00 97.44 89 VAL A O 1
ATOM 711 N N . VAL A 1 90 ? 1.106 1.555 -1.634 1.00 96.75 90 VAL A N 1
ATOM 712 C CA . VAL A 1 90 ? 1.815 2.341 -2.643 1.00 96.75 90 VAL A CA 1
ATOM 713 C C . VAL A 1 90 ? 3.138 1.685 -2.982 1.00 96.75 90 VAL A C 1
ATOM 715 O O . VAL A 1 90 ? 3.914 1.416 -2.068 1.00 96.75 90 VAL A O 1
ATOM 718 N N . HIS A 1 91 ? 3.438 1.487 -4.260 1.00 95.44 91 HIS A N 1
ATOM 719 C CA . HIS A 1 91 ? 4.774 1.078 -4.693 1.00 95.44 91 HIS A CA 1
ATOM 720 C C . HIS A 1 91 ? 5.285 1.895 -5.862 1.00 95.44 91 HIS A C 1
ATOM 722 O O . HIS A 1 91 ? 4.514 2.474 -6.623 1.00 95.44 91 HIS A O 1
ATOM 728 N N . ASN A 1 92 ? 6.607 1.962 -5.988 1.00 94.38 92 ASN A N 1
ATOM 729 C CA . ASN A 1 92 ? 7.249 2.568 -7.145 1.00 94.38 92 ASN A CA 1
ATOM 730 C C . ASN A 1 92 ? 7.637 1.509 -8.175 1.00 94.38 92 ASN A C 1
ATOM 732 O O . ASN A 1 92 ? 8.108 0.430 -7.827 1.00 94.38 92 ASN A O 1
ATOM 736 N N . HIS A 1 93 ? 7.556 1.873 -9.448 1.00 91.44 93 HIS A N 1
ATOM 737 C CA . HIS A 1 93 ? 8.233 1.144 -10.516 1.00 91.44 93 HIS A CA 1
ATOM 738 C C . HIS A 1 93 ? 9.519 1.899 -10.873 1.00 91.44 93 HIS A C 1
ATOM 740 O O . HIS A 1 93 ? 9.434 3.016 -11.384 1.00 91.44 93 HIS A O 1
ATOM 746 N N . PRO A 1 94 ? 10.722 1.329 -10.644 1.00 88.44 94 PRO A N 1
ATOM 747 C CA . PRO A 1 94 ? 11.985 2.001 -10.974 1.00 88.44 94 PRO A CA 1
ATOM 748 C C . PRO A 1 94 ? 12.145 2.342 -12.463 1.00 88.44 94 PRO A C 1
ATOM 750 O O . PRO A 1 94 ? 12.955 3.192 -12.815 1.00 88.44 94 PRO A O 1
ATOM 753 N N . SER A 1 95 ? 11.379 1.684 -13.341 1.00 87.81 95 SER A N 1
ATOM 754 C CA . SER A 1 95 ? 11.303 1.995 -14.774 1.00 87.81 95 SER A CA 1
ATOM 755 C C . SER A 1 95 ? 10.597 3.323 -15.076 1.00 87.81 95 SER A C 1
ATOM 757 O O . SER A 1 95 ? 10.661 3.795 -16.209 1.00 87.81 95 SER A O 1
ATOM 759 N N . GLY A 1 96 ? 9.878 3.892 -14.103 1.00 86.75 96 GLY A N 1
ATOM 760 C CA . GLY A 1 96 ? 9.058 5.093 -14.252 1.00 86.75 96 GLY A CA 1
ATOM 761 C C . GLY A 1 96 ? 7.694 4.863 -14.915 1.00 86.75 96 GLY A C 1
ATOM 762 O O . GLY A 1 96 ? 6.855 5.763 -14.880 1.00 86.75 96 GLY A O 1
ATOM 763 N N . GLN A 1 97 ? 7.437 3.682 -15.489 1.00 90.69 97 GLN A N 1
ATOM 764 C CA . GLN A 1 97 ? 6.120 3.325 -16.023 1.00 90.69 97 GLN A CA 1
ATOM 765 C C . GLN A 1 97 ? 5.185 2.942 -14.878 1.00 90.69 97 GLN A C 1
ATOM 767 O O . GLN A 1 97 ? 5.587 2.206 -13.994 1.00 90.69 97 GLN A O 1
ATOM 772 N N . VAL A 1 98 ? 3.938 3.412 -14.899 1.00 93.81 98 VAL A N 1
ATOM 773 C CA . VAL A 1 98 ? 2.961 3.164 -13.816 1.00 93.81 98 VAL A CA 1
ATOM 774 C C . VAL A 1 98 ? 1.923 2.099 -14.168 1.00 93.81 98 VAL A C 1
ATOM 776 O O . VAL A 1 98 ? 0.929 1.932 -13.465 1.00 93.81 98 VAL A O 1
ATOM 779 N N . THR A 1 99 ? 2.122 1.383 -15.275 1.00 94.06 99 THR A N 1
ATOM 780 C CA . THR A 1 99 ? 1.221 0.313 -15.703 1.00 94.06 99 THR A CA 1
ATOM 781 C C . THR A 1 99 ? 1.322 -0.872 -14.736 1.00 94.06 99 THR A C 1
ATOM 783 O O . THR A 1 99 ? 2.415 -1.410 -14.561 1.00 94.06 99 THR A O 1
ATOM 786 N N . PRO A 1 100 ? 0.210 -1.325 -14.130 1.00 93.62 100 PRO A N 1
ATOM 787 C CA . PRO A 1 100 ? 0.243 -2.416 -13.166 1.00 93.62 100 PRO A CA 1
ATOM 788 C C . PRO A 1 100 ? 0.610 -3.747 -13.820 1.00 93.62 100 PRO A C 1
ATOM 790 O O . PRO A 1 100 ? 0.066 -4.123 -14.861 1.00 93.62 100 PRO A O 1
ATOM 793 N N . SER A 1 101 ? 1.488 -4.499 -13.165 1.00 92.00 101 SER A N 1
ATOM 794 C CA . SER A 1 101 ? 1.790 -5.879 -13.531 1.00 92.00 101 SER A CA 1
ATOM 795 C C . SER A 1 101 ? 0.650 -6.830 -13.122 1.00 92.00 101 SER A C 1
ATOM 797 O O . SER A 1 101 ? -0.168 -6.506 -12.251 1.00 92.00 101 SER A O 1
ATOM 799 N N . PRO A 1 102 ? 0.595 -8.057 -13.676 1.00 91.25 102 PRO A N 1
ATOM 800 C CA . PRO A 1 102 ? -0.346 -9.079 -13.213 1.00 91.25 102 PRO A CA 1
ATOM 801 C C . PRO A 1 102 ? -0.223 -9.383 -11.711 1.00 91.25 102 PRO A C 1
ATOM 803 O O . PRO A 1 102 ? -1.231 -9.639 -11.048 1.00 91.25 102 PRO A O 1
ATOM 806 N N . ASN A 1 103 ? 0.997 -9.311 -11.167 1.00 89.94 103 ASN A N 1
ATOM 807 C CA . ASN A 1 103 ? 1.264 -9.523 -9.746 1.00 89.94 103 ASN A CA 1
ATOM 808 C C . ASN A 1 103 ? 0.695 -8.389 -8.889 1.00 89.94 103 ASN A C 1
ATOM 810 O O . ASN A 1 103 ? 0.098 -8.668 -7.849 1.00 89.94 103 ASN A O 1
ATOM 814 N N . ASP A 1 104 ? 0.793 -7.140 -9.355 1.00 92.06 104 ASP A N 1
ATOM 815 C CA . ASP A 1 104 ? 0.196 -5.988 -8.674 1.00 92.06 104 ASP A CA 1
ATOM 816 C C . ASP A 1 104 ? -1.319 -6.157 -8.571 1.00 92.06 104 ASP A C 1
ATOM 818 O O . ASP A 1 104 ? -1.887 -6.060 -7.486 1.00 92.06 104 ASP A O 1
ATOM 822 N N . ILE A 1 105 ? -1.974 -6.510 -9.683 1.00 93.75 105 ILE A N 1
ATOM 823 C CA . ILE A 1 105 ? -3.426 -6.736 -9.733 1.00 93.75 105 ILE A CA 1
ATOM 824 C C . ILE A 1 105 ? -3.831 -7.891 -8.804 1.00 93.75 105 ILE A C 1
ATOM 826 O O . ILE A 1 105 ? -4.819 -7.788 -8.069 1.00 93.75 105 ILE A O 1
ATOM 830 N N . ALA A 1 106 ? -3.076 -8.993 -8.811 1.00 92.81 106 ALA A N 1
ATOM 831 C CA . ALA A 1 106 ? -3.335 -10.135 -7.939 1.00 92.81 106 ALA A CA 1
ATOM 832 C C . ALA A 1 106 ? -3.176 -9.773 -6.452 1.00 92.81 106 ALA A C 1
ATOM 834 O O . ALA A 1 106 ? -4.012 -10.164 -5.630 1.00 92.81 106 ALA A O 1
ATOM 835 N N . LEU A 1 107 ? -2.144 -8.999 -6.101 1.00 92.56 107 LEU A N 1
ATOM 836 C CA . LEU A 1 107 ? -1.931 -8.493 -4.748 1.00 92.56 107 LEU A CA 1
ATOM 837 C C . LEU A 1 107 ? -3.074 -7.564 -4.320 1.00 92.56 107 LEU A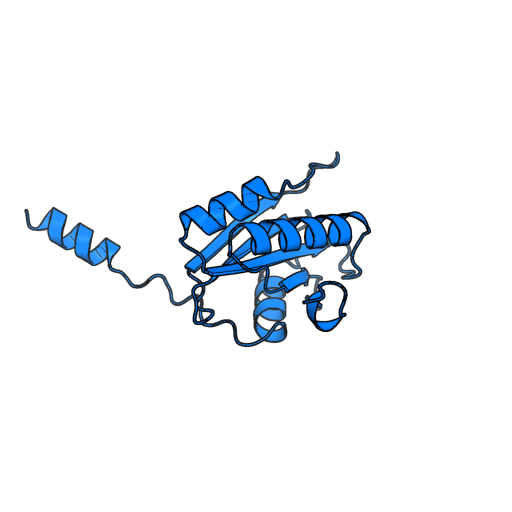 C 1
ATOM 839 O O . LEU A 1 107 ? -3.636 -7.774 -3.245 1.00 92.56 107 LEU A O 1
ATOM 843 N N . THR A 1 108 ? -3.473 -6.610 -5.168 1.00 95.38 108 THR A N 1
ATOM 844 C CA . THR A 1 108 ? -4.603 -5.695 -4.922 1.00 95.38 108 THR A CA 1
ATOM 845 C C . THR A 1 108 ? -5.872 -6.454 -4.576 1.00 95.38 108 THR A C 1
ATOM 847 O O . THR A 1 108 ? -6.495 -6.180 -3.553 1.00 95.38 108 THR A O 1
ATOM 850 N N . ARG A 1 109 ? -6.239 -7.452 -5.389 1.00 95.06 109 ARG A N 1
ATOM 851 C CA . ARG A 1 109 ? -7.457 -8.250 -5.177 1.00 95.06 109 ARG A CA 1
ATOM 852 C C . ARG A 1 109 ? -7.410 -9.040 -3.872 1.00 95.06 109 ARG A C 1
ATOM 854 O O . ARG A 1 109 ? -8.398 -9.097 -3.146 1.00 95.06 109 ARG A O 1
ATOM 861 N N . ARG A 1 110 ? -6.255 -9.628 -3.543 1.00 95.12 110 ARG A N 1
ATOM 862 C CA . ARG A 1 110 ? -6.067 -10.345 -2.271 1.00 95.12 110 ARG A CA 1
ATOM 863 C C . ARG A 1 110 ? -6.168 -9.398 -1.079 1.00 95.12 110 ARG A C 1
ATOM 865 O O . ARG A 1 110 ? -6.813 -9.739 -0.094 1.00 95.12 110 ARG A O 1
ATOM 872 N N . LEU A 1 111 ? -5.550 -8.221 -1.165 1.00 96.00 111 LEU A N 1
ATOM 873 C CA . LEU A 1 111 ? -5.615 -7.205 -0.116 1.00 96.00 111 LEU A CA 1
ATOM 874 C C . LEU A 1 111 ? -7.026 -6.678 0.085 1.00 96.00 111 LEU A C 1
ATOM 876 O O . LEU A 1 111 ? -7.442 -6.530 1.229 1.00 96.00 111 LEU A O 1
ATOM 880 N N . GLN A 1 112 ? -7.758 -6.445 -1.002 1.00 96.69 112 GLN A N 1
ATOM 881 C CA . GLN A 1 112 ? -9.154 -6.051 -0.939 1.00 96.69 112 GLN A CA 1
ATOM 882 C C . GLN A 1 112 ? -9.982 -7.090 -0.176 1.00 96.69 112 GLN A C 1
ATOM 884 O O . GLN A 1 112 ? -10.592 -6.750 0.834 1.00 96.69 112 GLN A O 1
ATOM 889 N N . ALA A 1 113 ? -9.937 -8.358 -0.599 1.00 96.25 113 ALA A N 1
ATOM 890 C CA . ALA A 1 113 ? -10.709 -9.426 0.035 1.00 96.25 113 ALA A CA 1
ATOM 891 C C . ALA A 1 113 ? -10.347 -9.606 1.521 1.00 96.25 113 ALA A C 1
ATOM 893 O O . ALA A 1 113 ? -11.221 -9.750 2.375 1.00 96.25 113 ALA A O 1
ATOM 894 N N . CYS A 1 114 ? -9.054 -9.568 1.861 1.00 96.62 114 CYS A N 1
ATOM 895 C CA .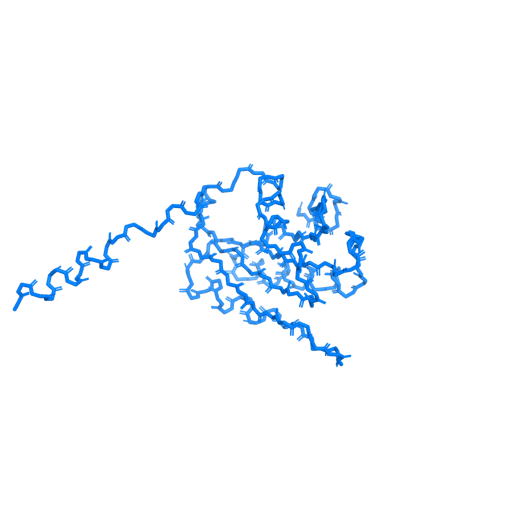 CYS A 1 114 ? -8.619 -9.660 3.254 1.00 96.62 114 CYS A CA 1
ATOM 896 C C . CYS A 1 114 ? -9.017 -8.426 4.080 1.00 96.62 114 CYS A C 1
ATOM 898 O O . CYS A 1 114 ? -9.380 -8.567 5.246 1.00 96.62 114 CYS A O 1
ATOM 900 N N . GLY A 1 115 ? -8.951 -7.230 3.494 1.00 96.69 115 GLY A N 1
ATOM 901 C CA . GLY A 1 115 ? -9.368 -5.990 4.140 1.00 96.69 115 GLY A CA 1
ATOM 902 C C . GLY A 1 115 ? -10.866 -5.972 4.437 1.00 96.69 115 GLY A C 1
ATOM 903 O O . GLY A 1 115 ? -11.269 -5.633 5.547 1.00 96.69 115 GLY A O 1
ATOM 904 N N . GLU A 1 116 ? -11.690 -6.420 3.488 1.00 96.19 116 GLU A N 1
ATOM 905 C CA . GLU A 1 116 ? -13.135 -6.590 3.675 1.00 96.19 116 GLU A CA 1
ATOM 906 C C . GLU A 1 116 ? -13.448 -7.578 4.804 1.00 96.19 116 GLU A C 1
ATOM 908 O O . GLU A 1 116 ? -14.241 -7.257 5.688 1.00 96.19 116 GLU A O 1
ATOM 913 N N . LEU A 1 117 ? -12.764 -8.728 4.840 1.00 96.81 117 LEU A N 1
ATOM 914 C CA . LEU A 1 117 ? -12.939 -9.734 5.892 1.00 96.81 117 LEU A CA 1
ATOM 915 C C . LEU A 1 117 ? -12.603 -9.199 7.295 1.00 96.81 117 LEU A C 1
ATOM 917 O O . LEU A 1 117 ? -13.267 -9.556 8.265 1.00 96.81 117 LEU A O 1
ATOM 921 N N . LEU A 1 118 ? -11.572 -8.359 7.411 1.00 96.88 118 LEU A N 1
ATOM 922 C CA . LEU A 1 118 ? -11.137 -7.780 8.688 1.00 96.88 118 LEU A CA 1
ATOM 923 C C . LEU A 1 118 ? -11.874 -6.486 9.061 1.00 96.88 118 LEU A C 1
ATOM 925 O O . LEU A 1 118 ? -11.648 -5.957 10.147 1.00 96.88 118 LEU A O 1
ATOM 929 N N . GLY A 1 119 ? -12.719 -5.948 8.177 1.00 96.81 119 GLY A N 1
ATOM 930 C CA . GLY A 1 119 ? -13.347 -4.641 8.374 1.00 96.81 119 GLY A CA 1
ATOM 931 C C . GLY A 1 119 ? -12.374 -3.458 8.260 1.00 96.81 119 GLY A C 1
ATOM 932 O O . GLY A 1 119 ? -12.664 -2.379 8.772 1.00 96.81 119 GLY A O 1
ATOM 933 N N . ILE A 1 120 ? -11.235 -3.642 7.585 1.00 97.81 120 ILE A N 1
ATOM 934 C CA . ILE A 1 120 ? -10.222 -2.611 7.329 1.00 97.81 120 ILE A CA 1
ATOM 935 C C . ILE A 1 120 ? -10.125 -2.420 5.814 1.00 97.81 120 ILE A C 1
ATOM 937 O O . ILE A 1 120 ? -9.436 -3.164 5.124 1.00 97.81 120 ILE A O 1
ATOM 941 N N . ALA A 1 121 ? -10.832 -1.434 5.267 1.00 96.62 121 ALA A N 1
ATOM 942 C CA . ALA A 1 121 ? -10.971 -1.313 3.816 1.00 96.62 121 ALA A CA 1
ATOM 943 C C . ALA A 1 121 ? -9.668 -0.865 3.125 1.00 96.62 121 ALA A C 1
ATOM 945 O O . ALA A 1 121 ? -9.053 0.123 3.533 1.00 96.62 121 ALA A O 1
ATOM 946 N N . LEU A 1 122 ? -9.306 -1.529 2.024 1.00 97.62 122 LEU A N 1
ATOM 947 C CA . LEU A 1 122 ? -8.326 -1.007 1.071 1.00 97.62 122 LEU A CA 1
ATOM 948 C C . LEU A 1 122 ? -8.967 0.160 0.306 1.00 97.62 122 LEU A C 1
ATOM 950 O O . LEU A 1 122 ? -9.910 -0.041 -0.458 1.00 97.62 122 LEU A O 1
ATOM 954 N N . LEU A 1 123 ? -8.494 1.385 0.539 1.00 96.56 123 LEU A N 1
ATOM 955 C CA . LEU A 1 123 ? -8.994 2.573 -0.152 1.00 96.56 123 LEU A CA 1
ATOM 956 C C . LEU A 1 123 ? -8.459 2.695 -1.570 1.00 96.56 123 LEU A C 1
ATOM 958 O O . LEU A 1 123 ? -9.197 3.146 -2.440 1.00 96.56 123 LEU A O 1
ATOM 962 N N . ASP A 1 124 ? -7.182 2.387 -1.773 1.00 97.38 124 ASP A N 1
ATOM 963 C CA . ASP A 1 124 ? -6.524 2.515 -3.067 1.00 97.38 124 ASP A CA 1
ATOM 964 C C . ASP A 1 124 ? -5.221 1.710 -3.105 1.00 97.38 124 ASP A C 1
ATOM 966 O O . ASP A 1 124 ? -4.616 1.435 -2.064 1.00 97.38 124 ASP A O 1
ATOM 970 N N . HIS A 1 125 ? -4.784 1.380 -4.316 1.00 97.31 125 HIS A N 1
ATOM 971 C CA . HIS A 1 125 ? -3.438 0.910 -4.604 1.00 97.31 125 HIS A CA 1
ATOM 972 C C . HIS A 1 125 ? -2.821 1.858 -5.627 1.00 97.31 125 HIS A C 1
ATOM 974 O O . HIS A 1 125 ? -3.315 1.969 -6.748 1.00 97.31 125 HIS A O 1
ATOM 980 N N . ILE A 1 126 ? -1.768 2.563 -5.225 1.00 97.06 126 ILE A N 1
ATOM 981 C CA . ILE A 1 126 ? -1.131 3.591 -6.042 1.00 97.06 126 ILE A CA 1
ATOM 982 C C . ILE A 1 126 ? 0.215 3.087 -6.547 1.00 97.06 126 ILE A C 1
ATOM 984 O O . ILE A 1 126 ? 1.057 2.672 -5.758 1.00 97.06 126 ILE A O 1
ATOM 988 N N . ILE A 1 127 ? 0.436 3.183 -7.853 1.00 96.56 127 ILE A N 1
ATOM 989 C CA . ILE A 1 127 ? 1.745 2.943 -8.464 1.00 96.56 127 ILE A CA 1
ATOM 990 C C . ILE A 1 127 ? 2.365 4.292 -8.781 1.00 96.56 127 ILE A C 1
ATOM 992 O O . ILE A 1 127 ? 1.720 5.116 -9.423 1.00 96.56 127 ILE A O 1
ATOM 996 N N . VAL A 1 128 ? 3.598 4.539 -8.348 1.00 95.62 128 VAL A N 1
ATOM 997 C CA . VAL A 1 128 ? 4.293 5.805 -8.603 1.00 95.62 128 VAL A CA 1
ATOM 998 C C . VAL A 1 128 ? 5.485 5.625 -9.541 1.00 95.62 128 VAL A C 1
ATOM 1000 O O . VAL A 1 128 ? 6.279 4.694 -9.411 1.00 95.62 128 VAL A O 1
ATOM 1003 N N . GLY A 1 129 ? 5.600 6.547 -10.490 1.00 91.75 129 GLY A N 1
ATOM 1004 C CA . GLY A 1 129 ? 6.751 6.739 -11.365 1.00 91.75 129 GLY A CA 1
ATOM 1005 C C . GLY A 1 129 ? 7.410 8.092 -11.092 1.00 91.75 129 GLY A C 1
ATOM 1006 O O . GLY A 1 129 ? 7.061 8.782 -10.130 1.00 91.75 129 GLY A O 1
ATOM 1007 N N . GLU A 1 130 ? 8.355 8.490 -11.948 1.00 84.69 130 GLU A N 1
ATOM 1008 C CA . GLU A 1 130 ? 9.206 9.665 -11.704 1.00 84.69 130 GLU A CA 1
ATOM 1009 C C . GLU A 1 130 ? 8.420 10.983 -11.603 1.00 84.69 130 GLU A C 1
ATOM 1011 O O . GLU A 1 130 ? 8.661 11.803 -10.718 1.00 84.69 130 GLU A O 1
ATOM 1016 N N . HIS A 1 131 ? 7.436 11.164 -12.482 1.00 82.56 131 HIS A N 1
ATOM 1017 C CA . HIS A 1 131 ? 6.608 12.375 -12.562 1.00 82.56 131 HIS A CA 1
ATOM 10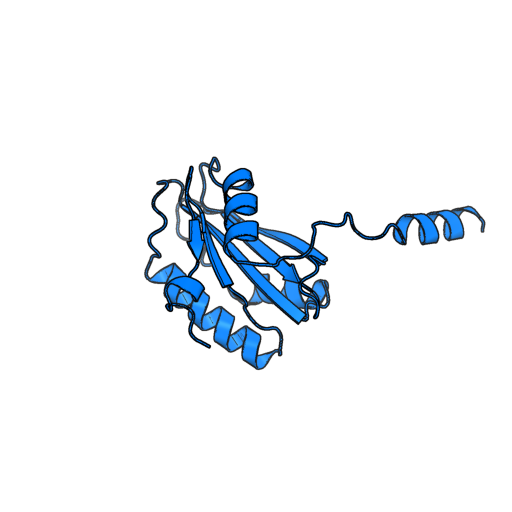18 C C . HIS A 1 131 ? 5.120 12.054 -12.716 1.00 82.56 131 HIS A C 1
ATOM 1020 O O . HIS A 1 131 ? 4.347 12.851 -13.243 1.00 82.56 131 HIS A O 1
ATOM 1026 N N . THR A 1 132 ? 4.720 10.847 -12.329 1.00 91.69 132 THR A N 1
ATOM 1027 C CA . THR A 1 132 ? 3.358 10.365 -12.530 1.00 91.69 132 THR A CA 1
ATOM 1028 C C . THR A 1 132 ? 2.991 9.326 -11.482 1.00 91.69 132 THR A C 1
ATOM 1030 O O . THR A 1 132 ? 3.854 8.762 -10.807 1.00 91.69 132 THR A O 1
ATOM 1033 N N . TYR A 1 133 ? 1.698 9.078 -11.343 1.00 95.88 133 TYR A N 1
ATOM 1034 C CA . TYR A 1 133 ? 1.154 7.993 -10.548 1.00 95.88 133 TYR A CA 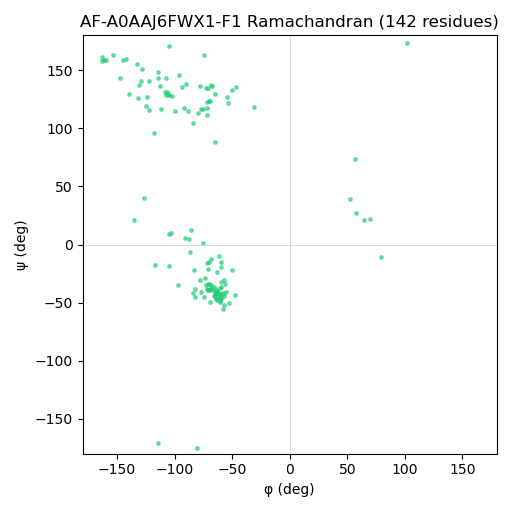1
ATOM 1035 C C . TYR A 1 133 ? -0.060 7.405 -11.269 1.00 95.88 133 TYR A C 1
ATOM 1037 O O . TYR A 1 133 ? -0.678 8.060 -12.107 1.00 95.88 133 TYR A O 1
ATOM 1045 N N . LEU A 1 134 ? -0.413 6.179 -10.909 1.00 97.25 134 LEU A N 1
ATOM 1046 C CA . LEU A 1 134 ? -1.656 5.534 -11.298 1.00 97.25 134 LEU A CA 1
ATOM 1047 C C . LEU A 1 134 ? -2.393 5.103 -10.035 1.00 97.25 134 LEU A C 1
ATOM 1049 O O . LEU A 1 134 ? -1.825 4.418 -9.186 1.00 97.25 134 LEU A O 1
ATOM 1053 N N . SER A 1 135 ? -3.658 5.500 -9.914 1.00 97.56 135 SER A N 1
ATOM 1054 C CA . SER A 1 135 ? -4.578 4.976 -8.905 1.00 97.56 135 SER A CA 1
ATOM 1055 C C . SER A 1 135 ? -5.334 3.792 -9.495 1.00 97.56 135 SER A C 1
ATOM 1057 O O . SER A 1 135 ? -6.106 3.943 -10.442 1.00 97.56 135 SER A O 1
ATOM 1059 N N . MET A 1 136 ? -5.164 2.600 -8.918 1.00 96.88 136 MET A N 1
ATOM 1060 C CA . MET A 1 136 ? -5.937 1.434 -9.353 1.00 96.88 136 MET A CA 1
ATOM 1061 C C . MET A 1 136 ? -7.437 1.614 -9.125 1.00 96.88 136 MET A C 1
ATOM 1063 O O . MET A 1 136 ? -8.237 0.957 -9.796 1.00 96.88 136 MET A O 1
ATOM 1067 N N . ARG A 1 137 ? -7.833 2.477 -8.183 1.00 95.62 137 ARG A N 1
ATOM 1068 C CA . ARG A 1 137 ? -9.237 2.807 -7.956 1.00 95.62 137 ARG A CA 1
ATOM 1069 C C . ARG A 1 137 ? -9.809 3.714 -9.039 1.00 95.62 137 ARG A C 1
ATOM 1071 O O . ARG A 1 137 ? -10.909 3.443 -9.515 1.00 95.62 137 ARG A O 1
ATOM 1078 N N . GLU A 1 138 ? -9.089 4.759 -9.441 1.00 95.31 138 GLU A N 1
ATOM 1079 C CA . GLU A 1 138 ? -9.523 5.653 -10.528 1.00 95.31 138 GLU A CA 1
ATOM 1080 C C . GLU A 1 138 ? -9.595 4.905 -11.869 1.00 95.31 138 GLU A C 1
ATOM 1082 O O . GLU A 1 138 ? -10.567 5.058 -12.608 1.00 95.31 138 GLU A O 1
ATOM 1087 N N . GLU A 1 139 ? -8.648 3.994 -12.110 1.00 94.25 139 GLU A N 1
ATOM 1088 C CA . GLU A 1 139 ? -8.614 3.108 -13.284 1.00 94.25 139 GLU A CA 1
ATOM 1089 C C . GLU A 1 139 ? -9.628 1.949 -13.226 1.00 94.25 139 GLU A C 1
ATOM 1091 O O . GLU A 1 139 ? -9.690 1.121 -14.135 1.00 94.25 139 GLU A O 1
ATOM 1096 N N . LYS A 1 140 ? -10.443 1.860 -12.164 1.00 92.81 140 LYS A N 1
ATOM 1097 C CA . LYS A 1 140 ? -11.464 0.810 -11.966 1.00 92.81 140 LYS A CA 1
ATOM 1098 C C . LYS A 1 140 ? -10.903 -0.620 -11.985 1.00 92.81 140 LYS A C 1
ATOM 1100 O O . LYS A 1 140 ? -11.620 -1.568 -12.298 1.00 92.81 140 LYS A O 1
ATOM 1105 N N . ILE A 1 141 ? -9.632 -0.787 -11.627 1.00 90.94 141 ILE A N 1
ATOM 1106 C CA . ILE A 1 141 ? -8.995 -2.094 -11.411 1.00 90.94 141 ILE A CA 1
ATOM 1107 C C . ILE A 1 141 ? -9.330 -2.594 -10.004 1.00 90.94 141 ILE A C 1
ATOM 1109 O O . ILE A 1 141 ? -9.704 -3.755 -9.823 1.00 90.94 141 ILE A O 1
ATOM 1113 N N . LEU A 1 142 ? -9.213 -1.703 -9.014 1.00 90.56 142 LEU A N 1
ATOM 1114 C CA . LEU A 1 142 ? -9.762 -1.890 -7.677 1.00 90.56 142 LEU A CA 1
ATOM 1115 C C . LEU A 1 142 ? -11.225 -1.450 -7.709 1.00 90.56 142 LEU A C 1
ATOM 1117 O O . LEU A 1 142 ? -11.529 -0.257 -7.746 1.00 90.56 142 LEU A O 1
ATOM 1121 N N . ILE A 1 143 ? -12.127 -2.424 -7.714 1.00 80.81 143 ILE A N 1
ATOM 1122 C CA . ILE A 1 143 ? -13.567 -2.189 -7.800 1.00 80.81 143 ILE A CA 1
ATOM 1123 C C . ILE A 1 143 ? -14.159 -2.426 -6.425 1.00 80.81 143 ILE A C 1
ATOM 1125 O O . ILE A 1 143 ? -13.937 -3.482 -5.845 1.00 80.81 143 ILE A O 1
ATOM 1129 N N . ARG A 1 144 ? -14.937 -1.468 -5.935 1.00 63.56 144 ARG A N 1
ATOM 1130 C CA . ARG A 1 144 ? -15.796 -1.636 -4.769 1.00 63.56 144 ARG A CA 1
ATOM 1131 C C . ARG A 1 144 ? -17.242 -1.441 -5.182 1.00 63.56 144 ARG A C 1
ATOM 1133 O O . ARG A 1 144 ? -17.479 -0.475 -5.940 1.00 63.56 144 ARG A O 1
#

Radius of gyration: 16.19 Å; Cα contacts (8 Å, |Δi|>4): 251; chains: 1; bounding box: 32×28×56 Å

Sequence (144 aa):
MLLCEFAKRYALKPPLELGQICSSKVIGEYMSAKLALRKQEVLWGVYLDTKNQILAQEEIFVGTLNEATVHPREILKLALKYSAARFIVVHNHPSGQVTPSPNDIALTRRLQACGELLGIALLDHIIVGEHTYLSMREEKILIR

InterPro domains:
  IPR001405 Uncharacterised protein family UPF0758 [PTHR30471] (3-141)
  IPR001405 Uncharacterised protein family UPF0758 [TIGR00608] (3-141)
  IPR020891 Uncharacterised protein family UPF0758, conserved site [PS01302] (91-96)
  IPR025657 RadC-like JAB domain [PF04002] (23-140)
  IPR025657 RadC-like JAB domain [cd08071] (27-137)
  IPR037518 MPN domain [PS50249] (20-142)

pLDDT: mean 86.65, std 15.21, range [38.31, 98.0]